Protein AF-A0A7X8PZ31-F1 (afdb_monomer)

Secondary structure (DSSP, 8-state):
-PBP-SHHHHHHHHHHHHHHHHH--TTHHHHHHHHHHH-SEEEEEEETTEEEEEEHHHHTBTT--HHHHHH-TT--HHHHHHHHHHHHTS--B--HHHHHHHHHHHHHTTSPPPSSSGGGPPPEEEE-

Structure (mmCIF, N/CA/C/O backbone):
data_AF-A0A7X8PZ31-F1
#
_entry.id   AF-A0A7X8PZ31-F1
#
loop_
_atom_site.group_PDB
_atom_site.id
_atom_site.type_symbol
_atom_site.label_atom_id
_atom_site.label_alt_id
_atom_site.label_comp_id
_atom_site.label_asym_id
_atom_site.label_entity_id
_atom_site.label_seq_id
_atom_site.pdbx_PDB_ins_code
_atom_site.Cartn_x
_atom_site.Cartn_y
_atom_site.Cartn_z
_atom_site.occupancy
_atom_site.B_iso_or_equiv
_atom_site.auth_seq_id
_atom_site.auth_comp_id
_atom_site.auth_asym_id
_atom_site.auth_atom_id
_atom_site.pdbx_PDB_model_num
ATOM 1 N N . MET A 1 1 ? 8.471 -4.051 -15.777 1.00 89.62 1 MET A N 1
ATOM 2 C CA . MET A 1 1 ? 8.748 -5.109 -14.769 1.00 89.62 1 MET A CA 1
ATOM 3 C C . MET A 1 1 ? 7.739 -6.237 -14.952 1.00 89.62 1 MET A C 1
ATOM 5 O O . MET A 1 1 ? 6.659 -5.947 -15.448 1.00 89.62 1 MET A O 1
ATOM 9 N N . ARG A 1 2 ? 8.056 -7.483 -14.568 1.00 94.12 2 ARG A N 1
ATOM 10 C CA . ARG A 1 2 ? 7.083 -8.597 -14.577 1.00 94.12 2 ARG A CA 1
ATOM 11 C C . ARG A 1 2 ? 6.036 -8.398 -13.471 1.00 94.12 2 ARG A C 1
ATOM 13 O O . ARG A 1 2 ? 6.397 -7.945 -12.385 1.00 94.12 2 ARG A O 1
ATOM 20 N N . ILE A 1 3 ? 4.772 -8.720 -13.741 1.00 96.44 3 ILE A N 1
ATOM 21 C CA . ILE A 1 3 ? 3.700 -8.764 -12.729 1.00 96.44 3 ILE A CA 1
ATOM 22 C C . ILE A 1 3 ? 3.865 -9.968 -11.797 1.00 96.44 3 ILE A C 1
ATOM 24 O O . ILE A 1 3 ? 4.497 -10.951 -12.164 1.00 96.44 3 ILE A O 1
ATOM 28 N N . VAL A 1 4 ? 3.322 -9.891 -10.587 1.00 97.56 4 VAL A N 1
ATOM 29 C CA . VAL A 1 4 ? 3.279 -11.052 -9.687 1.00 97.56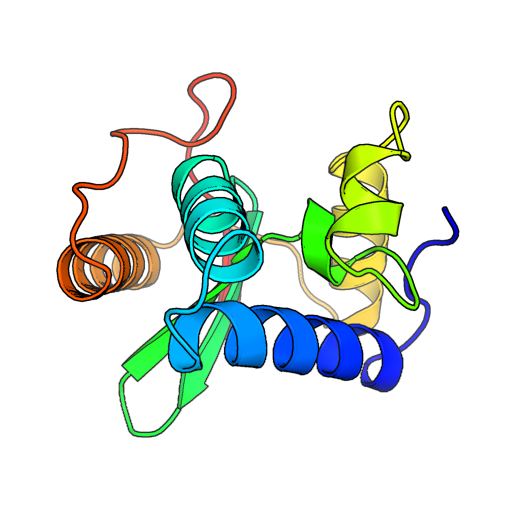 4 VAL A CA 1
ATOM 30 C C . VAL A 1 4 ? 2.412 -12.172 -10.271 1.00 97.56 4 VAL A C 1
ATOM 32 O O . VAL A 1 4 ? 1.404 -11.902 -10.921 1.00 97.56 4 VAL A O 1
ATOM 35 N N . GLU A 1 5 ? 2.781 -13.424 -10.011 1.00 97.06 5 GLU A N 1
ATOM 36 C CA . GLU A 1 5 ? 2.053 -14.609 -10.508 1.00 97.06 5 GLU A CA 1
ATOM 37 C C . GLU A 1 5 ? 1.406 -15.436 -9.396 1.00 97.06 5 GLU A C 1
ATOM 39 O O . GLU A 1 5 ? 0.580 -16.308 -9.659 1.00 97.06 5 GLU A O 1
ATOM 44 N N . ASN A 1 6 ? 1.783 -15.196 -8.141 1.00 97.88 6 ASN A N 1
ATOM 45 C CA . ASN A 1 6 ? 1.319 -15.988 -7.011 1.00 97.88 6 ASN A CA 1
ATOM 46 C C . ASN A 1 6 ? 1.314 -15.178 -5.708 1.00 97.88 6 ASN A C 1
ATOM 48 O O . ASN A 1 6 ? 1.906 -14.100 -5.601 1.00 97.88 6 ASN A O 1
ATOM 52 N N . LEU A 1 7 ? 0.655 -15.739 -4.692 1.00 97.62 7 LEU A N 1
ATOM 53 C CA . LEU A 1 7 ? 0.508 -15.112 -3.380 1.00 97.62 7 LEU A CA 1
ATOM 54 C C . LEU A 1 7 ? 1.854 -14.844 -2.692 1.00 97.62 7 LEU A C 1
ATOM 56 O O . LEU A 1 7 ? 1.991 -13.843 -1.993 1.00 97.62 7 LEU A O 1
ATOM 60 N N . LYS A 1 8 ? 2.859 -15.703 -2.900 1.00 98.00 8 LYS A N 1
ATOM 61 C CA . LYS A 1 8 ? 4.175 -15.550 -2.270 1.00 98.00 8 LYS A CA 1
ATOM 62 C C . LYS A 1 8 ? 4.875 -14.276 -2.751 1.00 98.00 8 LYS A C 1
ATOM 64 O O . LYS A 1 8 ? 5.339 -13.501 -1.921 1.00 98.00 8 LYS A O 1
ATOM 69 N N . GLU A 1 9 ? 4.892 -14.024 -4.057 1.00 98.12 9 GLU A N 1
ATOM 70 C CA . GLU A 1 9 ? 5.488 -12.804 -4.626 1.00 98.12 9 GLU A CA 1
ATOM 71 C C . GLU A 1 9 ? 4.758 -11.540 -4.149 1.00 98.12 9 GLU A C 1
ATOM 73 O O . GLU A 1 9 ? 5.387 -10.542 -3.792 1.00 98.12 9 GLU A O 1
ATOM 78 N N . LEU A 1 10 ? 3.423 -11.599 -4.072 1.00 97.88 10 LEU A N 1
ATOM 79 C CA . LEU A 1 10 ? 2.611 -10.511 -3.527 1.00 97.88 10 LEU A CA 1
ATOM 80 C C . LEU A 1 10 ? 2.985 -10.219 -2.060 1.00 97.88 10 LEU A C 1
ATOM 82 O O . LEU A 1 10 ? 3.212 -9.065 -1.689 1.00 97.88 10 LEU A O 1
ATOM 86 N N . GLN A 1 11 ? 3.110 -11.266 -1.238 1.00 97.62 11 GLN A N 1
ATOM 87 C CA . GLN A 1 11 ? 3.500 -11.172 0.172 1.00 97.62 11 GLN A CA 1
ATOM 88 C C . GLN A 1 11 ? 4.931 -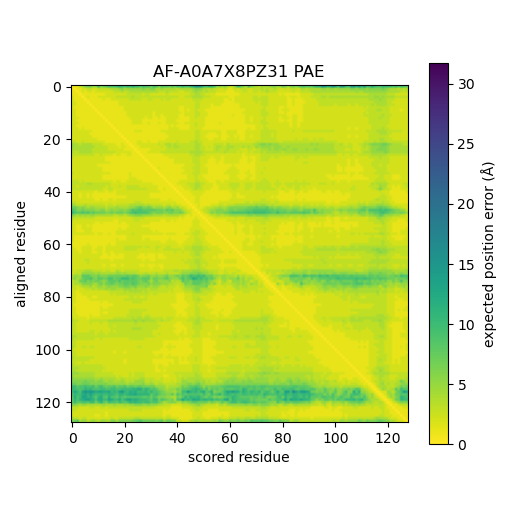10.650 0.368 1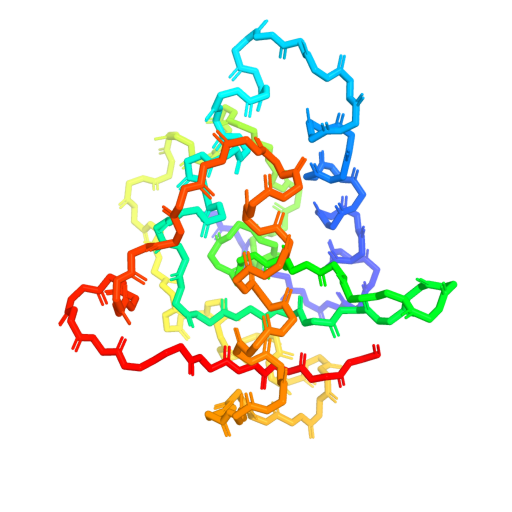.00 97.62 11 GLN A C 1
ATOM 90 O O . GLN A 1 11 ? 5.193 -9.918 1.323 1.00 97.62 11 GLN A O 1
ATOM 95 N N . GLU A 1 12 ? 5.872 -11.000 -0.507 1.00 98.12 12 GLU A N 1
ATOM 96 C CA . GLU A 1 12 ? 7.249 -10.491 -0.459 1.00 98.12 12 GLU A CA 1
ATOM 97 C C . GLU A 1 12 ? 7.300 -8.973 -0.685 1.00 98.12 12 GLU A C 1
ATOM 99 O O . GLU A 1 12 ? 7.992 -8.250 0.044 1.00 98.12 12 GLU A O 1
ATOM 104 N N . ASN A 1 13 ? 6.500 -8.456 -1.617 1.00 98.06 13 ASN A N 1
ATOM 105 C CA . ASN A 1 13 ? 6.399 -7.014 -1.827 1.00 98.06 13 ASN A CA 1
ATOM 106 C C . ASN A 1 13 ? 5.671 -6.300 -0.680 1.00 98.06 13 ASN A C 1
ATOM 108 O O . ASN A 1 13 ? 6.070 -5.199 -0.296 1.00 98.06 13 ASN A O 1
ATOM 112 N N . ILE A 1 14 ? 4.637 -6.927 -0.105 1.00 98.06 14 ILE A N 1
ATOM 113 C CA . ILE A 1 14 ? 3.965 -6.440 1.111 1.00 98.06 14 ILE A CA 1
ATOM 114 C C . ILE A 1 14 ? 4.989 -6.269 2.238 1.00 98.06 14 ILE A C 1
ATOM 116 O O . ILE A 1 14 ? 5.117 -5.174 2.781 1.00 98.06 14 ILE A O 1
ATOM 120 N N . LYS A 1 15 ? 5.794 -7.303 2.518 1.00 98.00 15 LYS A N 1
ATOM 121 C CA . LYS A 1 15 ? 6.867 -7.257 3.529 1.00 98.00 15 LYS A CA 1
ATOM 122 C C . LYS A 1 15 ? 7.891 -6.161 3.239 1.00 98.00 15 LYS A C 1
ATOM 124 O O . LYS A 1 15 ? 8.378 -5.514 4.165 1.00 98.00 15 LYS A O 1
ATOM 129 N N . THR A 1 16 ? 8.213 -5.943 1.965 1.00 98.38 16 THR A N 1
ATOM 130 C CA . THR A 1 16 ? 9.139 -4.884 1.545 1.00 98.38 16 THR A CA 1
ATOM 131 C C . THR A 1 16 ? 8.592 -3.498 1.886 1.00 98.38 16 THR A C 1
ATOM 133 O O . THR A 1 16 ? 9.301 -2.702 2.502 1.00 98.38 16 THR A O 1
ATOM 136 N N . LEU A 1 17 ? 7.324 -3.218 1.566 1.00 98.19 17 LEU A N 1
ATOM 137 C CA . LEU A 1 17 ? 6.706 -1.938 1.921 1.00 98.19 17 LEU A CA 1
ATOM 138 C C . LEU A 1 17 ? 6.528 -1.784 3.438 1.00 98.19 17 LEU A C 1
ATOM 140 O O . LEU A 1 17 ? 6.786 -0.708 3.975 1.00 98.19 17 LEU A O 1
ATOM 144 N N . ASP A 1 18 ? 6.161 -2.857 4.139 1.00 96.56 18 ASP A N 1
ATOM 145 C CA . ASP A 1 18 ? 6.053 -2.853 5.600 1.00 96.56 18 ASP A CA 1
ATOM 146 C C . ASP A 1 18 ? 7.384 -2.478 6.256 1.00 96.56 18 ASP A C 1
ATOM 148 O O . ASP A 1 18 ? 7.429 -1.660 7.175 1.00 96.56 18 ASP A O 1
ATOM 152 N N . LYS A 1 19 ? 8.498 -3.015 5.748 1.00 98.00 19 LYS A N 1
ATOM 153 C CA . LYS A 1 19 ? 9.840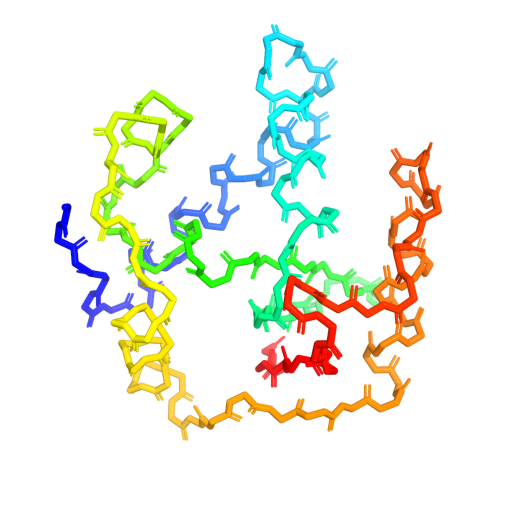 -2.647 6.208 1.00 98.00 19 LYS A CA 1
ATOM 154 C C . LYS A 1 19 ? 10.111 -1.150 6.019 1.00 98.00 19 LYS A C 1
ATOM 156 O O . LYS A 1 19 ? 10.645 -0.519 6.933 1.00 98.00 19 LYS A O 1
ATOM 161 N N . TYR A 1 20 ? 9.734 -0.570 4.879 1.00 98.19 20 TYR A N 1
ATOM 162 C CA . TYR A 1 20 ? 9.909 0.864 4.621 1.00 98.19 20 TYR A CA 1
ATOM 163 C C . TYR A 1 20 ? 9.141 1.721 5.631 1.00 98.19 20 TYR A C 1
ATOM 165 O O . TYR A 1 20 ? 9.721 2.620 6.240 1.00 98.19 20 TYR A O 1
ATOM 173 N N . LEU A 1 21 ? 7.869 1.396 5.873 1.00 97.00 21 LEU A N 1
ATOM 174 C CA . LEU A 1 21 ? 7.011 2.139 6.799 1.00 97.00 21 LEU A CA 1
ATOM 175 C C . LEU A 1 21 ? 7.438 1.970 8.269 1.00 97.00 21 LEU A C 1
ATOM 177 O O . LEU A 1 21 ? 7.406 2.936 9.031 1.00 97.00 21 LEU A O 1
ATOM 181 N N . ASN A 1 22 ? 7.894 0.778 8.664 1.00 95.81 22 ASN A N 1
ATOM 182 C CA . ASN A 1 22 ? 8.289 0.485 10.046 1.00 95.81 22 ASN A CA 1
ATOM 183 C C . ASN A 1 22 ? 9.685 1.010 10.404 1.00 95.81 22 ASN A C 1
ATOM 185 O O . ASN A 1 22 ? 9.910 1.440 11.534 1.00 95.81 22 ASN A O 1
ATOM 189 N N . SER A 1 23 ? 10.630 0.975 9.460 1.00 95.31 23 SER A N 1
ATOM 190 C CA . SER A 1 23 ? 12.011 1.413 9.706 1.00 95.31 23 SER A CA 1
ATOM 191 C C . SER A 1 23 ? 12.142 2.916 9.950 1.00 95.31 23 SER A C 1
ATOM 193 O O . SER A 1 23 ? 13.121 3.337 10.564 1.00 95.31 23 SER A O 1
ATOM 195 N N . LYS A 1 24 ? 11.185 3.717 9.455 1.00 94.81 24 LYS A N 1
ATOM 196 C CA . LYS A 1 24 ? 11.198 5.189 9.518 1.00 94.81 24 LYS A CA 1
ATOM 197 C C . LYS A 1 24 ? 12.522 5.804 9.045 1.00 94.81 24 LYS A C 1
ATOM 199 O O . LYS A 1 24 ? 12.960 6.828 9.564 1.00 94.81 24 LYS A O 1
ATOM 204 N N . LYS A 1 25 ? 13.173 5.160 8.070 1.00 97.56 25 LYS A N 1
ATOM 205 C CA . LYS A 1 25 ? 14.467 5.573 7.527 1.00 97.56 25 LYS A CA 1
ATOM 206 C C . LYS A 1 25 ? 14.317 6.089 6.103 1.00 97.56 25 LYS A C 1
ATOM 208 O O . LYS A 1 25 ? 13.842 5.378 5.219 1.00 97.56 25 LYS A O 1
ATOM 213 N N . ASP A 1 26 ? 14.769 7.313 5.872 1.00 97.25 26 ASP A N 1
ATOM 214 C CA . ASP A 1 26 ? 14.803 7.883 4.531 1.00 97.25 26 ASP A CA 1
ATOM 215 C C . ASP A 1 26 ? 15.954 7.312 3.685 1.00 97.25 26 ASP A C 1
ATOM 217 O O . ASP A 1 26 ? 17.009 6.955 4.222 1.00 97.25 26 ASP A O 1
ATOM 221 N N . PRO A 1 27 ? 15.761 7.198 2.356 1.00 97.69 27 PRO A N 1
ATOM 222 C CA . PRO A 1 27 ? 14.616 7.714 1.587 1.00 97.69 27 PRO A CA 1
ATOM 223 C C . PRO A 1 27 ? 13.404 6.764 1.505 1.00 97.69 27 PRO A C 1
ATOM 225 O O . PRO A 1 27 ? 12.352 7.146 0.992 1.00 97.69 27 PRO A O 1
ATOM 228 N N . GLU A 1 28 ? 13.541 5.531 1.994 1.00 98.44 28 GLU A N 1
ATOM 229 C CA . GLU A 1 28 ? 12.531 4.476 1.857 1.00 98.44 28 GLU A CA 1
ATOM 230 C C . GLU A 1 28 ? 11.225 4.816 2.583 1.00 98.44 28 GLU A C 1
ATOM 232 O O . GLU A 1 28 ? 10.143 4.581 2.043 1.00 98.44 28 GLU A O 1
ATOM 237 N N . TYR A 1 29 ? 11.312 5.422 3.769 1.00 98.19 29 TYR A N 1
ATOM 238 C CA . TYR A 1 29 ? 10.142 5.848 4.533 1.00 98.19 29 TYR A CA 1
ATOM 239 C C . TYR A 1 29 ? 9.306 6.877 3.767 1.00 98.19 29 TYR A C 1
ATOM 241 O O . TYR A 1 29 ? 8.131 6.627 3.485 1.00 98.19 29 TYR A O 1
ATOM 249 N N . SER A 1 30 ? 9.915 7.990 3.343 1.00 97.94 30 SER A N 1
ATOM 250 C CA . SER A 1 30 ? 9.233 9.012 2.538 1.00 97.94 30 SER A CA 1
ATOM 251 C C . SER A 1 30 ? 8.662 8.454 1.231 1.00 97.94 30 SER A C 1
ATOM 253 O O . SER A 1 30 ? 7.555 8.819 0.824 1.00 97.94 30 SER A O 1
ATOM 255 N N . PHE A 1 31 ? 9.378 7.531 0.582 1.00 98.19 31 PHE A N 1
ATOM 256 C CA . PHE A 1 31 ? 8.877 6.825 -0.595 1.00 98.19 31 PHE A CA 1
ATOM 257 C C . PHE A 1 31 ? 7.619 6.001 -0.272 1.00 98.19 31 PHE A C 1
ATOM 259 O O . PHE A 1 31 ? 6.605 6.144 -0.960 1.00 98.19 31 PHE A O 1
ATOM 266 N N . GLY A 1 32 ? 7.652 5.203 0.799 1.00 98.06 32 GLY A N 1
ATOM 267 C CA . GLY A 1 32 ? 6.523 4.401 1.266 1.00 98.06 32 GLY A CA 1
ATOM 268 C C . GLY A 1 32 ? 5.288 5.248 1.575 1.00 98.06 32 GLY A C 1
ATOM 269 O O . GLY A 1 32 ? 4.206 4.959 1.061 1.00 98.06 32 GLY A O 1
ATOM 270 N N . LEU A 1 33 ? 5.447 6.350 2.318 1.00 97.81 33 LEU A N 1
ATOM 271 C CA . LEU A 1 33 ? 4.361 7.306 2.575 1.00 97.81 33 LEU A CA 1
ATOM 272 C C . LEU A 1 33 ? 3.771 7.858 1.271 1.00 97.81 33 LEU A C 1
ATOM 274 O O . LEU A 1 33 ? 2.551 7.948 1.115 1.00 97.81 33 LEU A O 1
ATOM 278 N N . GLY A 1 34 ? 4.633 8.186 0.305 1.00 96.56 34 GLY A N 1
ATOM 279 C CA . GLY A 1 34 ? 4.225 8.647 -1.018 1.00 96.56 34 GLY A CA 1
ATOM 280 C C . GLY A 1 34 ? 3.366 7.630 -1.773 1.00 96.56 34 GLY A C 1
ATOM 281 O O . GLY A 1 34 ? 2.404 8.026 -2.439 1.00 96.56 34 GLY A O 1
ATOM 282 N N . LEU A 1 35 ? 3.670 6.335 -1.648 1.00 96.88 35 LEU A N 1
ATOM 283 C CA . LEU A 1 35 ? 2.868 5.261 -2.235 1.00 96.88 35 LEU A CA 1
ATOM 284 C C . LEU A 1 35 ? 1.488 5.157 -1.576 1.00 96.88 35 LEU A C 1
ATOM 286 O O . LEU A 1 35 ? 0.489 5.086 -2.296 1.00 96.88 35 LEU A O 1
ATOM 290 N N . ILE A 1 36 ? 1.413 5.203 -0.239 1.00 97.31 36 ILE A N 1
ATOM 291 C CA . ILE A 1 36 ? 0.131 5.168 0.485 1.00 97.31 36 ILE A CA 1
ATOM 292 C C . ILE A 1 36 ? -0.728 6.370 0.101 1.00 97.31 36 ILE A C 1
ATOM 294 O O . ILE A 1 36 ? -1.889 6.205 -0.272 1.00 97.31 36 ILE A O 1
ATOM 298 N N . LYS A 1 37 ? -0.145 7.573 0.110 1.00 95.19 37 LYS A N 1
ATOM 299 C CA . LYS A 1 37 ? -0.852 8.829 -0.168 1.00 95.19 37 LYS A CA 1
ATOM 300 C C . LYS A 1 37 ? -1.426 8.904 -1.587 1.00 95.19 37 LYS A C 1
ATOM 302 O O . LYS A 1 37 ? -2.481 9.502 -1.791 1.00 95.19 37 LYS A O 1
ATOM 307 N N . LYS A 1 38 ? -0.731 8.333 -2.578 1.00 92.62 38 LYS A N 1
ATOM 308 C CA . LYS A 1 38 ? -1.116 8.399 -4.003 1.00 92.62 38 LYS A CA 1
ATOM 309 C C . LYS A 1 38 ? -1.863 7.152 -4.491 1.00 92.62 38 LYS A C 1
ATOM 311 O O . LYS A 1 38 ? -2.372 7.149 -5.611 1.00 92.62 38 LYS A O 1
ATOM 316 N N . GLY A 1 39 ? -1.919 6.079 -3.706 1.00 94.12 39 GLY A N 1
ATOM 317 C CA . GLY A 1 39 ? -2.557 4.833 -4.124 1.00 94.12 39 GLY A CA 1
ATOM 318 C C . GLY A 1 39 ? -4.052 4.990 -4.438 1.00 94.12 39 GLY A C 1
ATOM 319 O O . GLY A 1 39 ? -4.699 5.977 -4.090 1.00 94.12 39 GLY A O 1
ATOM 320 N N . THR A 1 40 ? -4.603 4.025 -5.171 1.00 95.44 40 THR A N 1
ATOM 321 C CA . THR A 1 40 ? -6.019 4.028 -5.590 1.00 95.44 40 THR A CA 1
ATOM 322 C C . THR A 1 40 ? -6.665 2.675 -5.355 1.00 95.44 40 THR A C 1
ATOM 324 O O . THR A 1 40 ? -7.706 2.616 -4.715 1.00 95.44 40 THR A O 1
ATOM 327 N N . CYS A 1 41 ? -6.028 1.589 -5.796 1.00 97.31 41 CYS A N 1
ATOM 328 C CA . CYS A 1 41 ? -6.431 0.237 -5.417 1.00 97.31 41 CYS A CA 1
ATOM 329 C C . CYS A 1 41 ? -5.441 -0.317 -4.393 1.00 97.31 41 CYS A C 1
ATOM 331 O O . CYS A 1 41 ? -4.226 -0.244 -4.628 1.00 97.31 41 CYS A O 1
ATOM 333 N N . PHE A 1 42 ? -5.952 -0.857 -3.291 1.00 98.38 42 PHE A N 1
ATOM 334 C CA . PHE A 1 42 ? -5.163 -1.347 -2.164 1.00 98.38 42 PHE A CA 1
ATOM 335 C C . PHE A 1 42 ? -5.550 -2.774 -1.800 1.00 98.38 42 PHE A C 1
ATOM 337 O O . PHE A 1 42 ? -6.729 -3.102 -1.765 1.00 98.38 42 PHE A O 1
ATOM 344 N N . VAL A 1 43 ? 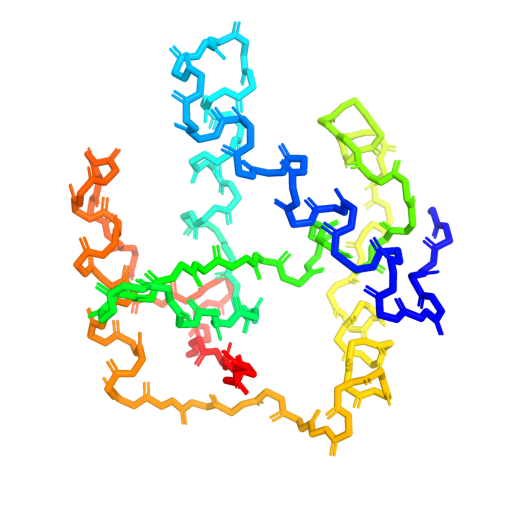-4.565 -3.600 -1.463 1.00 98.50 43 VAL A N 1
ATOM 345 C CA . VAL A 1 43 ? -4.816 -4.802 -0.663 1.00 98.50 43 VAL A CA 1
ATOM 346 C C . VAL A 1 43 ? -4.845 -4.358 0.797 1.00 98.50 43 VAL A C 1
ATOM 348 O O . VAL A 1 43 ? -3.868 -3.783 1.283 1.00 98.50 43 VAL A O 1
ATOM 351 N N . ALA A 1 44 ? -5.984 -4.545 1.455 1.00 98.25 44 ALA A N 1
ATOM 352 C CA . ALA A 1 44 ? -6.203 -4.257 2.862 1.00 98.25 44 ALA A CA 1
ATOM 353 C C . ALA A 1 44 ? -6.044 -5.559 3.651 1.00 98.25 44 ALA A C 1
ATOM 355 O O . ALA A 1 44 ? -6.837 -6.476 3.476 1.00 98.25 44 ALA A O 1
ATOM 356 N N . VAL A 1 45 ? -5.014 -5.637 4.492 1.00 97.06 45 VAL A N 1
ATOM 357 C CA . VAL A 1 45 ? -4.715 -6.828 5.301 1.00 97.06 45 VAL A CA 1
ATOM 358 C C . VAL A 1 45 ? -5.067 -6.545 6.750 1.00 97.06 45 VAL A C 1
ATOM 360 O O . VAL A 1 45 ? -4.609 -5.541 7.311 1.00 97.06 45 VAL A O 1
ATOM 363 N N . LYS A 1 46 ? -5.857 -7.425 7.366 1.00 94.81 46 LYS A N 1
ATOM 364 C CA . LYS A 1 46 ? -6.218 -7.306 8.781 1.00 94.81 46 LYS A CA 1
ATOM 365 C C . LYS A 1 46 ? -5.173 -7.967 9.683 1.00 94.81 46 LYS A C 1
ATOM 367 O O . LYS A 1 46 ? -4.994 -9.179 9.671 1.00 94.81 46 LYS A O 1
ATOM 372 N N . GLU A 1 47 ? -4.533 -7.180 10.543 1.00 90.06 47 GLU A N 1
ATOM 373 C CA . GLU A 1 47 ? -3.569 -7.650 11.542 1.00 90.06 47 GLU A CA 1
ATOM 374 C C . GLU A 1 47 ? -3.874 -7.035 12.914 1.00 90.06 47 GLU A C 1
ATOM 376 O O . GLU A 1 47 ? -3.947 -5.815 13.059 1.00 90.06 47 GLU A O 1
ATOM 381 N N . ASN A 1 48 ? -4.029 -7.865 13.953 1.00 87.69 48 ASN A N 1
ATOM 382 C CA . ASN A 1 48 ? -4.268 -7.416 15.336 1.00 87.69 48 ASN A CA 1
ATOM 383 C C . ASN A 1 48 ? -5.415 -6.388 15.468 1.00 87.69 48 ASN A C 1
ATOM 385 O O . ASN A 1 48 ? -5.268 -5.364 16.137 1.00 87.69 48 ASN A O 1
ATOM 389 N N . ASN A 1 49 ? -6.550 -6.647 14.807 1.00 85.44 49 ASN A N 1
ATOM 390 C CA . ASN A 1 49 ? -7.716 -5.750 14.734 1.00 85.44 49 ASN A CA 1
ATOM 391 C C . ASN A 1 49 ? -7.454 -4.375 14.089 1.00 85.44 49 ASN A C 1
ATOM 393 O O . ASN A 1 49 ? -8.245 -3.452 14.274 1.00 85.44 49 ASN A O 1
ATOM 397 N N . LYS A 1 50 ? -6.380 -4.227 13.310 1.00 91.62 50 LYS A N 1
ATOM 398 C CA . LYS A 1 50 ? -6.109 -3.039 12.494 1.00 91.62 50 LYS A CA 1
ATOM 399 C C . LYS A 1 50 ? -5.909 -3.441 11.042 1.00 91.62 50 LYS A C 1
ATOM 401 O O . LYS A 1 50 ? -5.423 -4.531 10.763 1.00 91.62 50 LYS A O 1
ATOM 406 N N . TYR A 1 51 ? -6.251 -2.548 10.123 1.00 96.44 51 TYR A N 1
ATOM 407 C CA . TYR A 1 51 ? -5.955 -2.747 8.710 1.00 96.44 51 TYR A CA 1
ATOM 408 C C . TYR A 1 51 ? -4.647 -2.059 8.334 1.00 96.44 51 TYR A C 1
ATOM 410 O O . TYR A 1 51 ? -4.387 -0.918 8.728 1.00 96.44 51 TYR A O 1
ATOM 418 N N . LYS A 1 52 ? -3.841 -2.754 7.536 1.00 97.06 52 LYS A N 1
ATOM 419 C CA . LYS A 1 52 ? -2.726 -2.181 6.783 1.00 97.06 52 LYS A CA 1
ATOM 420 C C . LYS A 1 52 ? -3.088 -2.152 5.306 1.00 97.06 52 LYS A C 1
ATOM 422 O O . LYS A 1 52 ? -3.776 -3.043 4.816 1.00 97.06 52 LYS A O 1
ATOM 427 N N . PHE A 1 53 ? -2.618 -1.132 4.595 1.00 98.12 53 PHE A N 1
ATOM 428 C CA . PHE A 1 53 ? -3.013 -0.878 3.211 1.00 98.12 53 PHE A CA 1
ATOM 429 C C . PHE A 1 53 ? -1.803 -0.886 2.290 1.00 98.12 53 PHE A C 1
ATOM 431 O O . PHE A 1 53 ? -0.863 -0.117 2.479 1.00 98.12 53 PHE A O 1
ATOM 438 N N . TYR A 1 54 ? -1.859 -1.712 1.248 1.00 98.25 54 TYR A N 1
ATOM 439 C CA . TYR A 1 54 ? -0.747 -1.911 0.327 1.00 98.25 54 TYR A CA 1
ATOM 440 C C . TYR A 1 54 ? -1.157 -1.551 -1.106 1.00 98.25 54 TYR A C 1
ATOM 442 O O . TYR A 1 54 ? -2.048 -2.187 -1.671 1.00 98.25 54 TYR A O 1
ATOM 450 N N . PRO A 1 55 ? -0.545 -0.528 -1.725 1.00 97.75 55 PRO A N 1
ATOM 451 C CA . PRO A 1 55 ? -0.950 -0.044 -3.032 1.00 97.75 55 PRO A CA 1
ATOM 452 C C . PRO A 1 55 ? -0.587 -1.056 -4.121 1.00 97.75 55 PRO A C 1
ATOM 454 O O . PRO A 1 55 ? 0.585 -1.386 -4.319 1.00 97.75 55 PRO A O 1
ATOM 457 N N . SER A 1 56 ? -1.605 -1.480 -4.870 1.00 97.69 56 SER A N 1
ATOM 458 C CA . SER A 1 56 ? -1.545 -2.445 -5.984 1.00 97.69 56 SER A CA 1
ATOM 459 C C . SER A 1 56 ? -0.354 -2.252 -6.920 1.00 97.69 56 SER A C 1
ATOM 461 O O . SER A 1 56 ? 0.386 -3.195 -7.175 1.00 97.69 56 SER A O 1
ATOM 463 N N . ARG A 1 57 ? -0.108 -1.022 -7.386 1.00 96.12 57 ARG A N 1
ATOM 464 C CA . ARG A 1 57 ? 0.990 -0.733 -8.325 1.00 96.12 57 ARG A CA 1
ATOM 465 C C . ARG A 1 57 ? 2.379 -1.002 -7.736 1.00 96.12 57 ARG A C 1
ATOM 467 O O . ARG A 1 57 ? 3.329 -1.201 -8.483 1.00 96.12 57 ARG A O 1
ATOM 474 N N . PHE A 1 58 ? 2.538 -0.962 -6.414 1.00 98.00 58 PHE A N 1
ATOM 475 C CA . PHE A 1 58 ? 3.800 -1.349 -5.788 1.00 98.00 58 PHE A CA 1
ATOM 476 C C . PHE A 1 58 ? 3.878 -2.867 -5.641 1.00 98.00 58 PHE A C 1
ATOM 478 O O . PHE A 1 58 ? 4.813 -3.478 -6.154 1.00 98.00 58 PHE A O 1
ATOM 485 N N . ILE A 1 59 ? 2.876 -3.475 -5.005 1.00 98.12 59 ILE A N 1
ATOM 486 C CA . ILE A 1 59 ? 2.917 -4.899 -4.647 1.00 98.12 59 ILE A CA 1
ATOM 487 C C . ILE A 1 59 ? 2.648 -5.859 -5.811 1.00 98.12 59 ILE A C 1
ATOM 489 O O . ILE A 1 59 ? 2.954 -7.039 -5.702 1.00 98.12 59 ILE A O 1
ATOM 493 N N . GLY A 1 60 ? 2.092 -5.370 -6.918 1.00 97.69 60 GLY A N 1
ATOM 494 C CA . GLY A 1 60 ? 1.707 -6.185 -8.067 1.00 97.69 60 GLY A CA 1
ATOM 495 C C . GLY A 1 60 ? 2.811 -6.417 -9.102 1.00 97.69 60 GLY A C 1
ATOM 496 O O . GLY A 1 60 ? 2.566 -7.113 -10.083 1.00 97.69 60 GLY A O 1
ATOM 497 N N . TYR A 1 61 ? 4.013 -5.869 -8.906 1.00 97.56 61 TYR A N 1
ATOM 498 C CA . TYR A 1 61 ? 5.192 -6.196 -9.717 1.00 97.56 61 TYR A CA 1
ATOM 499 C C . TYR A 1 61 ? 6.119 -7.124 -8.943 1.00 97.56 61 TYR A C 1
ATOM 501 O O . TYR A 1 61 ? 6.430 -6.843 -7.795 1.00 97.56 61 TYR A O 1
ATOM 509 N N . ALA A 1 62 ? 6.593 -8.207 -9.546 1.00 95.62 62 ALA A N 1
ATOM 510 C CA . ALA A 1 62 ? 7.462 -9.157 -8.861 1.00 95.62 62 ALA A CA 1
ATOM 511 C C . ALA A 1 62 ? 8.802 -8.522 -8.442 1.00 95.62 62 ALA A C 1
ATOM 513 O O . ALA A 1 62 ? 9.387 -7.742 -9.201 1.00 95.62 62 ALA A O 1
ATOM 514 N N . ASN A 1 63 ? 9.295 -8.894 -7.253 1.00 95.19 63 ASN A N 1
ATOM 515 C CA . ASN A 1 63 ? 10.559 -8.419 -6.673 1.00 95.19 63 ASN A CA 1
ATOM 516 C C . ASN A 1 63 ? 10.691 -6.883 -6.662 1.00 95.19 63 ASN A C 1
ATOM 518 O O . ASN A 1 63 ? 11.757 -6.341 -6.970 1.00 95.19 63 ASN A O 1
ATOM 522 N N . ASN A 1 64 ? 9.604 -6.169 -6.352 1.00 97.06 64 ASN A N 1
ATOM 523 C CA . ASN A 1 64 ? 9.593 -4.713 -6.401 1.00 97.06 64 ASN A CA 1
ATOM 524 C C . ASN A 1 64 ? 10.190 -4.097 -5.135 1.00 97.06 64 ASN A C 1
ATOM 526 O O . ASN A 1 64 ? 9.863 -4.464 -4.011 1.00 97.06 64 ASN A O 1
ATOM 530 N N . ASN A 1 65 ? 11.041 -3.101 -5.333 1.00 97.56 65 ASN A N 1
ATOM 531 C CA . ASN A 1 65 ? 11.628 -2.261 -4.300 1.00 97.56 65 ASN A CA 1
ATOM 532 C C . ASN A 1 65 ? 11.619 -0.796 -4.766 1.00 97.56 65 ASN A C 1
ATOM 534 O O . ASN A 1 65 ? 11.200 -0.490 -5.883 1.00 97.56 65 ASN A O 1
ATOM 538 N N . MET A 1 66 ? 12.073 0.129 -3.918 1.00 97.62 66 MET A N 1
ATOM 539 C CA . MET A 1 66 ? 12.102 1.557 -4.255 1.00 97.62 66 MET A CA 1
ATOM 540 C C . MET A 1 66 ? 12.833 1.840 -5.580 1.00 97.62 66 MET A C 1
ATOM 542 O O . MET A 1 66 ? 12.287 2.532 -6.438 1.00 97.62 66 MET A O 1
ATOM 546 N N . ALA A 1 67 ? 14.036 1.292 -5.776 1.00 96.88 67 ALA A N 1
ATOM 547 C CA . ALA A 1 67 ? 14.839 1.564 -6.967 1.00 96.88 67 ALA A CA 1
ATOM 548 C C . ALA A 1 67 ? 14.169 1.026 -8.241 1.00 96.88 67 ALA A C 1
ATOM 550 O O . ALA A 1 67 ? 14.041 1.749 -9.230 1.00 96.88 67 ALA A O 1
ATOM 551 N N . THR A 1 68 ? 13.684 -0.219 -8.219 1.00 96.00 68 THR A N 1
ATOM 552 C CA . THR A 1 68 ? 13.002 -0.814 -9.379 1.00 96.00 68 THR A CA 1
ATOM 553 C C . THR A 1 68 ? 11.684 -0.111 -9.686 1.00 96.00 68 THR A 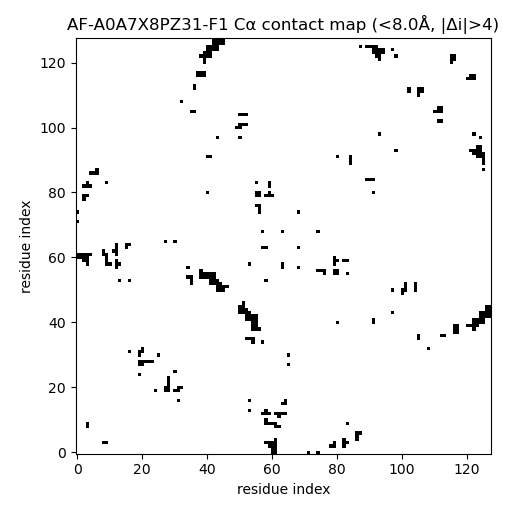C 1
ATOM 555 O O . THR A 1 68 ? 11.367 0.101 -10.854 1.00 96.00 68 THR A O 1
ATOM 558 N N . HIS A 1 69 ? 10.938 0.303 -8.658 1.00 96.56 69 HIS A N 1
ATOM 559 C CA . HIS A 1 69 ? 9.670 1.003 -8.830 1.00 96.56 69 HIS A CA 1
ATOM 560 C C . HIS A 1 69 ? 9.860 2.377 -9.480 1.00 96.56 69 HIS A C 1
ATOM 562 O O . HIS A 1 69 ? 9.086 2.751 -10.363 1.00 96.56 69 HIS A O 1
ATOM 568 N N . LEU A 1 70 ? 10.881 3.126 -9.051 1.00 94.94 70 LEU A N 1
ATOM 569 C CA . LEU A 1 70 ? 11.187 4.450 -9.594 1.00 94.94 70 LEU A CA 1
ATOM 570 C C . LEU A 1 70 ? 11.681 4.378 -11.044 1.00 94.94 70 LEU A C 1
ATOM 572 O O . LEU A 1 70 ? 11.280 5.213 -11.848 1.00 94.94 70 LEU A O 1
ATOM 576 N N . ASN A 1 71 ? 12.462 3.350 -11.390 1.00 94.62 71 ASN A N 1
ATOM 577 C CA . ASN A 1 71 ? 12.967 3.135 -12.751 1.00 94.62 71 ASN A CA 1
ATOM 578 C C . ASN A 1 71 ? 11.928 2.527 -13.713 1.00 94.62 71 ASN A C 1
ATOM 580 O O . ASN A 1 71 ? 12.157 2.474 -14.920 1.00 94.62 71 ASN A O 1
ATOM 584 N N . ASN A 1 72 ? 10.787 2.044 -13.214 1.00 92.19 72 ASN A N 1
ATOM 585 C CA . ASN A 1 72 ? 9.731 1.480 -14.053 1.00 92.19 72 ASN A CA 1
ATOM 586 C C . ASN A 1 72 ? 8.756 2.574 -14.508 1.00 92.19 72 ASN A C 1
ATOM 588 O O . ASN A 1 72 ? 7.706 2.774 -13.893 1.00 92.19 72 ASN A O 1
ATOM 592 N N . GLU A 1 73 ? 9.090 3.292 -15.578 1.00 87.75 73 GLU A N 1
ATOM 593 C CA . GLU A 1 73 ? 8.241 4.362 -16.130 1.00 87.75 73 GLU A CA 1
ATOM 594 C C . GLU A 1 73 ? 6.904 3.849 -16.681 1.00 87.75 73 GLU A C 1
ATOM 596 O O . GLU A 1 73 ? 5.894 4.541 -16.583 1.00 87.75 73 GLU A O 1
ATOM 601 N N . LEU A 1 74 ? 6.871 2.603 -17.161 1.00 85.94 74 LEU A N 1
ATOM 602 C CA . LEU A 1 74 ? 5.689 1.955 -17.742 1.00 85.94 74 LEU A CA 1
ATOM 603 C C . LEU A 1 74 ? 4.771 1.300 -16.698 1.00 85.94 74 LEU A C 1
ATOM 605 O O . LEU A 1 74 ? 3.911 0.496 -17.043 1.00 85.94 74 LEU A O 1
ATOM 609 N N . ARG A 1 75 ? 4.955 1.605 -15.409 1.00 89.75 75 ARG A N 1
ATOM 610 C CA . ARG A 1 75 ? 4.137 1.043 -14.327 1.00 89.75 75 ARG A CA 1
ATOM 611 C C . ARG A 1 75 ? 2.654 1.395 -14.499 1.00 89.75 75 ARG A C 1
ATOM 613 O O . ARG A 1 75 ? 2.248 2.544 -14.329 1.00 89.75 75 ARG A O 1
ATOM 620 N N . ASP A 1 76 ? 1.824 0.390 -14.730 1.00 88.81 76 ASP A N 1
ATOM 621 C CA . ASP A 1 76 ? 0.388 0.530 -14.928 1.00 88.81 76 ASP A CA 1
ATOM 622 C C . ASP A 1 76 ? -0.389 -0.226 -13.844 1.00 88.81 76 ASP A C 1
ATOM 624 O O . ASP A 1 76 ? -0.176 -1.406 -13.575 1.00 88.81 76 ASP A O 1
ATOM 628 N N . GLY A 1 77 ? -1.337 0.478 -13.222 1.00 87.62 77 GLY A N 1
ATOM 629 C CA . GLY A 1 77 ? -2.221 -0.127 -12.230 1.00 87.62 77 GLY A CA 1
ATOM 630 C C . GLY A 1 77 ? -3.167 -1.169 -12.833 1.00 87.62 77 GLY A C 1
ATOM 631 O O . GLY A 1 77 ? -3.569 -2.091 -12.135 1.00 87.62 77 GLY A O 1
A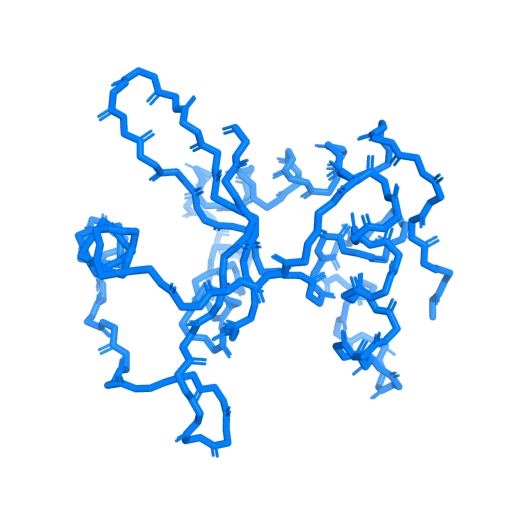TOM 632 N N . ARG A 1 78 ? -3.519 -1.053 -14.121 1.00 91.38 78 ARG A N 1
ATOM 633 C CA . ARG A 1 78 ? -4.434 -1.985 -14.800 1.00 91.38 78 ARG A CA 1
ATOM 634 C C . ARG A 1 78 ? -3.859 -3.399 -14.854 1.00 91.38 78 ARG A C 1
ATOM 636 O O . ARG A 1 78 ? -4.576 -4.352 -14.559 1.00 91.38 78 ARG A O 1
ATOM 643 N N . GLU A 1 79 ? -2.565 -3.516 -15.144 1.00 94.56 79 GLU A N 1
ATOM 644 C CA . GLU A 1 79 ? -1.849 -4.795 -15.164 1.00 94.56 79 GLU A CA 1
ATOM 645 C C . GLU A 1 79 ? -1.775 -5.404 -13.762 1.00 94.56 79 GLU A C 1
ATOM 647 O O . GLU A 1 79 ? -2.171 -6.550 -13.552 1.00 94.56 79 GLU A O 1
ATOM 652 N N . THR A 1 80 ? -1.337 -4.612 -12.776 1.00 96.44 80 THR A N 1
ATOM 653 C CA . THR A 1 80 ? -1.191 -5.098 -11.399 1.00 96.44 80 THR A CA 1
ATOM 654 C C . 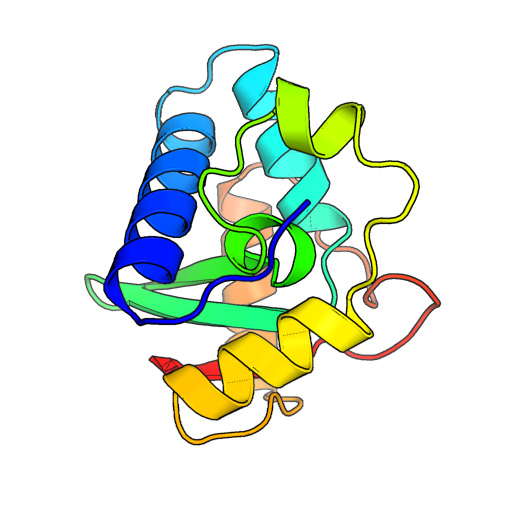THR A 1 80 ? -2.529 -5.481 -10.779 1.00 96.44 80 THR A C 1
ATOM 656 O O . THR A 1 80 ? -2.610 -6.484 -10.079 1.00 96.44 80 THR A O 1
ATOM 659 N N . ASN A 1 81 ? -3.595 -4.722 -11.053 1.00 97.56 81 ASN A N 1
ATOM 660 C CA . ASN A 1 81 ? -4.929 -5.013 -10.534 1.00 97.56 81 ASN A CA 1
ATOM 661 C C . ASN A 1 81 ? -5.472 -6.330 -11.094 1.00 97.56 81 ASN A C 1
ATOM 6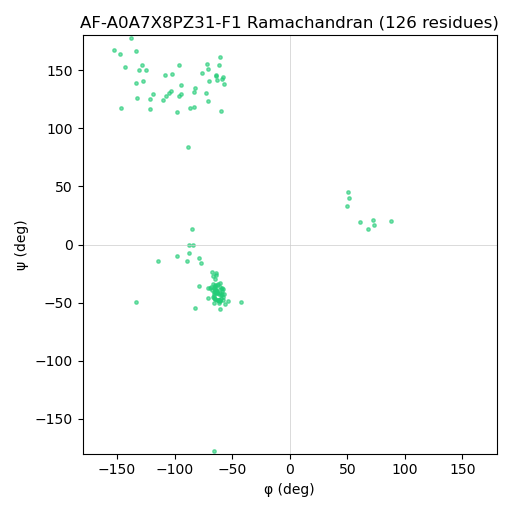63 O O . ASN A 1 81 ? -6.066 -7.102 -10.344 1.00 97.56 81 ASN A O 1
ATOM 667 N N . SER A 1 82 ? -5.259 -6.597 -12.388 1.00 97.69 82 SER A N 1
ATOM 668 C CA . SER A 1 82 ? -5.667 -7.860 -13.007 1.00 97.69 82 SER A CA 1
ATOM 669 C C . SER A 1 82 ? -4.940 -9.045 -12.366 1.00 97.69 82 SER A C 1
ATOM 671 O O . SER A 1 82 ? -5.597 -9.991 -11.935 1.00 97.69 82 SER A O 1
ATOM 673 N N . ALA A 1 83 ? -3.617 -8.950 -12.204 1.00 97.94 83 ALA A N 1
ATOM 674 C CA . ALA A 1 83 ? -2.807 -9.989 -11.569 1.00 97.94 83 ALA A CA 1
ATOM 675 C C . ALA A 1 83 ? -3.232 -10.260 -10.116 1.00 97.94 83 ALA A C 1
ATOM 677 O O . ALA A 1 83 ? -3.473 -11.404 -9.736 1.00 97.94 83 ALA A O 1
ATOM 678 N N . ILE A 1 84 ? -3.383 -9.200 -9.313 1.00 98.38 84 ILE A N 1
ATOM 679 C CA . ILE A 1 84 ? -3.806 -9.305 -7.910 1.00 98.38 84 ILE A CA 1
ATOM 680 C C . ILE A 1 84 ? -5.196 -9.939 -7.811 1.00 98.38 84 ILE A C 1
ATOM 682 O O . ILE A 1 84 ? -5.400 -10.808 -6.970 1.00 98.38 84 ILE A O 1
ATOM 686 N N . SER A 1 85 ? -6.128 -9.562 -8.689 1.00 98.44 85 SER A N 1
ATOM 687 C CA . SER A 1 85 ? -7.484 -10.118 -8.661 1.00 98.44 85 SER A CA 1
ATOM 688 C C . SER A 1 85 ? -7.514 -11.613 -8.972 1.00 98.44 85 SER A C 1
ATOM 690 O O . SER A 1 85 ? -8.282 -12.350 -8.365 1.00 98.44 85 SER A O 1
ATOM 692 N N . ILE A 1 86 ? -6.653 -12.079 -9.883 1.00 98.19 86 ILE A N 1
ATOM 693 C CA . ILE A 1 86 ? -6.495 -13.513 -10.168 1.00 98.19 86 ILE A CA 1
ATOM 694 C C . ILE A 1 86 ? -5.924 -14.241 -8.945 1.00 98.19 86 ILE A C 1
ATOM 696 O O . ILE A 1 86 ? -6.424 -15.299 -8.578 1.00 98.19 86 ILE A O 1
ATOM 700 N N . ILE A 1 87 ? -4.902 -13.669 -8.301 1.00 98.31 87 ILE A N 1
ATOM 701 C CA . ILE A 1 87 ? -4.238 -14.271 -7.135 1.00 98.31 87 ILE A CA 1
ATOM 702 C C . ILE A 1 87 ? -5.174 -14.347 -5.922 1.00 98.31 87 ILE A C 1
ATOM 704 O O . ILE A 1 87 ? -5.149 -15.343 -5.203 1.00 98.31 87 ILE A O 1
ATOM 708 N N . LEU A 1 88 ? -5.965 -13.300 -5.678 1.00 97.88 88 LEU A N 1
ATOM 709 C CA . LEU A 1 88 ? -6.864 -13.211 -4.524 1.00 97.88 88 LEU A CA 1
ATOM 710 C C . LEU A 1 88 ? -8.259 -13.793 -4.796 1.00 97.88 88 LEU A C 1
ATOM 712 O O . LEU A 1 88 ? -9.005 -14.031 -3.853 1.00 97.88 88 LEU A O 1
ATOM 716 N N . GLY A 1 89 ? -8.613 -14.039 -6.060 1.00 97.69 89 GLY A N 1
ATOM 717 C CA . GLY A 1 89 ? -9.924 -14.563 -6.447 1.00 97.69 89 GLY A CA 1
ATOM 718 C C . GLY A 1 89 ? -11.070 -13.549 -6.346 1.00 97.69 89 GLY A C 1
ATOM 719 O O . GLY A 1 89 ? -12.226 -13.963 -6.347 1.00 97.69 89 GLY A O 1
ATOM 720 N N . ASP A 1 90 ? -10.771 -12.248 -6.267 1.00 97.06 90 ASP A N 1
ATOM 721 C CA . ASP A 1 90 ? -11.765 -11.177 -6.107 1.00 97.06 90 ASP A CA 1
ATOM 722 C C . ASP A 1 90 ? -11.341 -9.873 -6.810 1.00 97.06 90 ASP A C 1
ATOM 724 O O . ASP A 1 90 ? -10.177 -9.690 -7.171 1.00 97.06 90 ASP A O 1
ATOM 728 N N . GLN A 1 91 ? -12.280 -8.951 -7.022 1.00 97.44 91 GLN A N 1
ATOM 729 C CA . GLN A 1 91 ? -12.056 -7.640 -7.634 1.00 97.44 91 GLN A CA 1
ATOM 730 C C . GLN A 1 91 ? -12.015 -6.529 -6.578 1.00 97.44 91 GLN A C 1
ATOM 732 O O . GLN A 1 91 ? -12.774 -6.563 -5.614 1.00 97.44 91 GLN A O 1
ATOM 737 N N . PRO A 1 92 ? -11.204 -5.474 -6.773 1.00 97.75 92 PRO A N 1
ATOM 738 C CA . PRO A 1 92 ? -11.165 -4.383 -5.819 1.00 97.75 92 PRO A CA 1
ATOM 739 C C . PRO A 1 92 ? -12.445 -3.551 -5.936 1.00 97.75 92 PRO A C 1
ATOM 741 O O . PRO A 1 92 ? -12.784 -3.068 -7.024 1.00 97.75 92 PRO A O 1
ATOM 744 N N . ALA A 1 93 ? -13.105 -3.287 -4.812 1.00 97.38 93 ALA A N 1
ATOM 745 C CA . ALA A 1 93 ? -14.333 -2.494 -4.766 1.00 97.38 93 ALA A CA 1
ATOM 746 C C . ALA A 1 93 ? -14.249 -1.351 -3.739 1.00 97.38 93 ALA A C 1
ATOM 748 O O . ALA A 1 93 ? -13.465 -1.434 -2.789 1.00 97.38 93 ALA A O 1
ATOM 749 N N . PRO A 1 94 ? -15.016 -0.258 -3.916 1.00 97.19 94 PRO A N 1
ATOM 750 C CA . PRO A 1 94 ? -15.219 0.715 -2.850 1.00 97.19 94 PRO A CA 1
ATOM 751 C C . PRO A 1 94 ? -15.805 0.053 -1.602 1.00 97.19 94 PRO A C 1
ATOM 753 O O . PRO A 1 94 ? -16.710 -0.774 -1.697 1.00 97.19 94 PRO A O 1
ATOM 756 N N . ASN A 1 95 ? -15.301 0.434 -0.432 1.00 97.50 95 ASN A N 1
ATOM 757 C CA . ASN A 1 95 ? -15.798 -0.045 0.851 1.00 97.50 95 ASN A CA 1
ATOM 758 C C . ASN A 1 95 ? -15.657 1.085 1.881 1.00 97.50 95 ASN A C 1
ATOM 760 O O . ASN A 1 95 ? -14.548 1.541 2.156 1.00 97.50 95 ASN A O 1
ATOM 764 N N . LEU A 1 96 ? -16.787 1.546 2.427 1.00 95.81 96 LEU A N 1
ATOM 765 C CA . LEU A 1 96 ? -16.837 2.692 3.344 1.00 95.81 96 LEU A CA 1
ATOM 766 C C . LEU A 1 96 ? -16.105 2.429 4.667 1.00 95.81 96 LEU A C 1
ATOM 768 O O . LEU A 1 96 ? -15.497 3.341 5.225 1.00 95.81 96 LEU A O 1
ATOM 772 N N . GLU A 1 97 ? -16.147 1.193 5.163 1.00 96.44 97 GLU A N 1
ATOM 773 C CA . GLU A 1 97 ? -15.468 0.809 6.398 1.00 96.44 97 GLU A CA 1
ATOM 774 C C . GLU A 1 97 ? -13.946 0.776 6.193 1.00 96.44 97 GLU A C 1
ATOM 776 O O . GLU A 1 97 ? -13.200 1.386 6.962 1.00 96.44 97 GLU A O 1
ATOM 781 N N . LEU A 1 98 ? -13.476 0.168 5.100 1.00 97.50 98 LEU A N 1
ATOM 782 C CA . LEU A 1 98 ? -12.049 0.153 4.757 1.00 97.50 98 LEU A CA 1
ATOM 783 C C . LEU A 1 98 ? -11.510 1.545 4.401 1.00 97.50 98 LEU A C 1
ATOM 785 O O . LEU A 1 98 ? -10.370 1.855 4.738 1.00 97.50 98 LEU A O 1
ATOM 789 N N . GLU A 1 99 ? -12.312 2.411 3.779 1.00 97.25 99 GLU A N 1
ATOM 790 C CA . GLU A 1 99 ? -11.949 3.814 3.535 1.00 97.25 99 GLU A CA 1
ATOM 791 C C . GLU A 1 99 ? -11.765 4.584 4.852 1.00 97.25 99 GLU A C 1
ATOM 793 O O . GLU A 1 99 ? -10.814 5.360 4.981 1.00 97.25 99 GLU A O 1
ATOM 798 N N . LYS A 1 100 ? -12.614 4.339 5.860 1.00 96.12 100 LYS A N 1
ATOM 799 C CA . LYS A 1 100 ? -12.433 4.907 7.203 1.00 96.12 100 LYS A CA 1
ATOM 800 C C . LYS A 1 100 ? -11.116 4.432 7.824 1.00 96.12 100 LYS A C 1
ATOM 802 O O . LYS A 1 100 ? -10.304 5.263 8.227 1.00 96.12 100 LYS A O 1
ATOM 807 N N . PHE A 1 101 ? -10.860 3.123 7.823 1.00 97.25 101 PHE A N 1
ATOM 808 C CA . PHE A 1 101 ? -9.607 2.570 8.348 1.00 97.25 101 PHE A CA 1
ATOM 809 C C . PHE A 1 101 ? -8.372 3.048 7.576 1.00 97.25 101 PHE A C 1
ATOM 811 O O . PHE A 1 101 ? -7.315 3.260 8.169 1.00 97.25 101 PHE A O 1
ATOM 818 N N . TYR A 1 102 ? -8.486 3.270 6.267 1.00 97.50 102 TYR A N 1
ATOM 819 C CA . TYR A 1 102 ? -7.409 3.840 5.463 1.00 97.50 102 TYR A CA 1
ATOM 820 C C . TYR A 1 102 ? -7.061 5.261 5.918 1.00 97.50 102 TYR A C 1
ATOM 822 O O . TYR A 1 102 ? -5.881 5.610 6.004 1.00 97.50 102 TYR A O 1
ATOM 830 N N . ARG A 1 103 ? -8.066 6.088 6.232 1.00 96.56 103 ARG A N 1
ATOM 831 C CA . ARG A 1 103 ? -7.843 7.453 6.732 1.00 96.56 103 ARG A CA 1
ATOM 832 C C . ARG A 1 103 ? -7.169 7.443 8.099 1.00 96.56 103 ARG A C 1
ATOM 834 O O . ARG A 1 103 ? -6.157 8.119 8.260 1.00 96.56 103 ARG A O 1
ATOM 841 N N . GLU A 1 104 ? -7.649 6.606 9.016 1.00 95.94 104 GLU A N 1
ATOM 842 C CA . GLU A 1 104 ? -7.020 6.394 10.329 1.00 95.94 104 GLU A CA 1
ATOM 843 C C . GLU A 1 104 ? -5.567 5.897 10.183 1.00 95.94 104 GLU A C 1
ATOM 845 O O . GLU A 1 104 ? -4.663 6.350 10.889 1.00 95.94 104 GLU A O 1
ATOM 850 N N . CYS A 1 105 ? -5.309 5.008 9.216 1.00 96.06 105 CYS A N 1
ATOM 851 C CA . CYS A 1 105 ? -3.960 4.552 8.887 1.00 96.06 105 CYS A CA 1
ATOM 852 C C . CYS A 1 105 ? -3.070 5.715 8.416 1.00 96.06 105 CYS A C 1
ATOM 854 O O . CYS A 1 105 ? -1.967 5.877 8.939 1.00 96.06 105 CYS A O 1
ATOM 856 N N . CYS A 1 106 ? -3.545 6.563 7.497 1.00 96.69 106 CYS A N 1
ATOM 857 C CA . CYS A 1 106 ? -2.803 7.745 7.042 1.00 96.69 106 CYS A CA 1
ATOM 858 C C . CYS A 1 106 ? -2.464 8.692 8.203 1.00 96.69 106 CYS A C 1
ATOM 860 O O . CYS A 1 106 ? -1.314 9.117 8.334 1.00 96.69 106 CYS A O 1
ATOM 862 N N . GLU A 1 107 ? -3.429 8.963 9.085 1.00 96.38 107 GLU A N 1
ATOM 863 C CA . GLU A 1 107 ? -3.222 9.810 10.264 1.00 96.38 107 GLU A CA 1
ATOM 864 C C . GLU A 1 107 ? -2.164 9.216 11.201 1.00 96.38 107 GLU A C 1
ATOM 866 O O . GLU A 1 107 ? -1.262 9.927 11.645 1.00 96.38 107 GLU A O 1
ATOM 871 N N . SER A 1 108 ? -2.195 7.897 11.425 1.00 94.31 108 SER A N 1
ATOM 872 C CA . SER A 1 108 ? -1.178 7.195 12.222 1.00 94.31 108 SER A CA 1
ATOM 873 C C . SER A 1 108 ? 0.227 7.244 11.601 1.00 94.31 108 SER A C 1
ATOM 875 O O . SER A 1 108 ? 1.229 7.192 12.316 1.00 94.31 108 SER A O 1
ATOM 877 N N . LEU A 1 109 ? 0.301 7.384 10.274 1.00 95.00 109 LEU A N 1
ATOM 878 C CA . LEU A 1 109 ? 1.534 7.587 9.512 1.00 95.00 109 LEU A CA 1
ATOM 879 C C . LEU A 1 109 ? 1.966 9.067 9.460 1.00 95.00 109 LEU A C 1
ATOM 881 O O . LEU A 1 109 ? 3.005 9.384 8.878 1.00 95.00 109 LEU A O 1
ATOM 885 N N . GLY A 1 110 ? 1.205 9.970 10.084 1.00 95.56 110 GLY A N 1
ATOM 886 C CA . GLY A 1 110 ? 1.541 11.384 10.231 1.00 95.56 110 GLY A CA 1
ATOM 887 C C . GLY A 1 110 ? 1.090 12.274 9.074 1.00 95.56 110 GLY A C 1
ATOM 888 O O . GLY A 1 110 ? 1.639 13.363 8.907 1.00 95.56 110 GLY A O 1
ATOM 889 N N . PHE A 1 111 ? 0.121 11.846 8.255 1.00 94.94 111 PHE A N 1
ATOM 890 C CA . PHE A 1 111 ? -0.414 12.686 7.182 1.00 94.94 111 PHE A CA 1
ATOM 891 C C . PHE A 1 111 ? -1.920 12.513 6.972 1.00 94.94 111 PHE A C 1
ATOM 893 O O . PHE A 1 111 ? -2.494 11.458 7.201 1.00 94.94 111 PHE A O 1
ATOM 900 N N . VAL A 1 112 ? -2.569 13.559 6.464 1.00 93.75 112 VAL A N 1
ATOM 901 C CA . VAL A 1 112 ? -3.990 13.497 6.104 1.00 93.75 112 VAL A CA 1
ATOM 902 C C . VAL A 1 112 ? -4.137 12.888 4.711 1.00 93.75 112 VAL A C 1
ATOM 904 O O . VAL A 1 112 ? -3.449 13.284 3.762 1.00 93.75 112 VAL A O 1
ATOM 907 N N . ALA A 1 113 ? -5.033 11.911 4.594 1.00 92.31 113 ALA A N 1
ATOM 908 C CA . ALA A 1 113 ? -5.405 11.308 3.324 1.00 92.31 113 ALA A CA 1
ATOM 909 C C . ALA A 1 113 ? -5.955 12.359 2.347 1.00 92.31 113 ALA A C 1
ATOM 911 O O . ALA A 1 113 ? -6.731 13.234 2.725 1.00 92.31 113 ALA A O 1
ATOM 912 N N . ASN A 1 114 ? -5.624 12.227 1.061 1.00 89.00 114 ASN A N 1
ATOM 913 C CA . ASN A 1 114 ? -6.322 12.986 0.022 1.00 89.00 114 ASN A CA 1
ATOM 914 C C . ASN A 1 114 ? -7.815 12.603 0.018 1.00 89.00 114 ASN A C 1
ATOM 916 O O . ASN A 1 114 ? -8.166 11.481 0.388 1.00 89.00 114 ASN A O 1
ATOM 920 N N . GLU A 1 115 ? -8.699 13.487 -0.447 1.00 84.75 115 GLU A N 1
ATOM 921 C CA . GLU A 1 115 ? -10.134 13.167 -0.513 1.00 84.75 115 GLU A CA 1
ATOM 922 C C . GLU A 1 115 ? -10.428 11.958 -1.404 1.00 84.75 115 GLU A C 1
ATOM 924 O O . GLU A 1 115 ? -11.308 11.160 -1.088 1.00 84.75 115 GLU A O 1
ATOM 929 N N . ARG A 1 116 ? -9.672 11.818 -2.498 1.00 82.69 116 ARG A N 1
ATOM 930 C CA . ARG A 1 116 ? -9.814 10.758 -3.499 1.00 82.69 116 ARG A CA 1
ATOM 931 C C . ARG A 1 116 ? -8.457 10.150 -3.860 1.00 82.69 116 ARG A C 1
ATOM 933 O O . ARG A 1 116 ? -7.404 10.698 -3.521 1.00 82.69 116 ARG A O 1
ATOM 940 N N . GLY A 1 117 ? -8.487 9.007 -4.543 1.00 76.62 117 GLY A N 1
ATOM 941 C CA . GLY A 1 117 ? -7.309 8.392 -5.148 1.00 76.62 117 GLY A CA 1
ATOM 942 C C . GLY A 1 117 ? -6.728 9.233 -6.291 1.00 76.62 117 GLY A C 1
ATOM 943 O O . GLY A 1 117 ? -7.216 10.318 -6.624 1.00 76.62 117 GLY A O 1
ATOM 944 N N . THR A 1 118 ? -5.672 8.721 -6.928 1.00 75.56 118 THR A N 1
ATOM 945 C CA . THR A 1 118 ? -5.102 9.361 -8.123 1.00 75.56 118 THR A CA 1
ATOM 946 C C . THR A 1 118 ? -6.175 9.471 -9.212 1.00 75.56 118 THR A C 1
ATOM 948 O O . THR A 1 118 ? -7.015 8.589 -9.344 1.00 75.56 118 THR A O 1
ATOM 951 N N . PHE A 1 119 ? -6.152 10.557 -9.991 1.00 74.88 119 PHE A N 1
ATOM 952 C CA . PHE A 1 119 ? -7.155 10.884 -11.019 1.00 74.88 119 PHE A CA 1
ATOM 953 C C . PHE A 1 119 ? -8.554 11.233 -10.479 1.00 74.88 119 PHE A C 1
ATOM 955 O O . PHE A 1 119 ? -9.506 11.290 -11.250 1.00 74.88 119 PHE A O 1
ATOM 962 N N . GLY A 1 120 ? -8.698 11.489 -9.172 1.00 79.56 120 GLY A N 1
ATOM 963 C CA . GLY A 1 120 ? -9.973 11.921 -8.591 1.00 79.56 120 GLY A CA 1
ATOM 964 C C . GLY A 1 120 ? -11.028 10.814 -8.519 1.00 79.56 120 GLY A C 1
ATOM 965 O O . GLY A 1 120 ? -12.221 11.115 -8.433 1.00 79.56 120 GLY A O 1
ATOM 966 N N . VAL A 1 121 ? -10.601 9.547 -8.550 1.00 87.50 121 VAL A N 1
ATOM 967 C CA . VAL A 1 121 ? -11.480 8.376 -8.419 1.00 87.50 121 VAL A CA 1
ATOM 968 C C . VAL A 1 121 ? -11.512 7.863 -6.982 1.00 87.50 121 VAL A C 1
ATOM 970 O O . VAL A 1 121 ? -10.574 8.067 -6.208 1.00 87.50 121 VAL A O 1
ATOM 973 N N . GLU A 1 122 ? -12.601 7.194 -6.620 1.00 92.19 122 GLU A N 1
ATOM 974 C CA . GLU A 1 122 ? -12.737 6.543 -5.319 1.00 92.19 122 GLU A CA 1
ATOM 975 C C . GLU A 1 122 ? -11.711 5.413 -5.153 1.00 92.19 122 GLU A C 1
ATOM 977 O O . GLU A 1 122 ? -11.348 4.731 -6.122 1.00 92.19 122 GLU A O 1
ATOM 982 N N . ARG A 1 123 ? -11.221 5.228 -3.923 1.00 96.12 123 ARG A N 1
ATOM 983 C CA . ARG A 1 123 ? -10.330 4.111 -3.611 1.00 96.12 123 ARG A CA 1
ATOM 984 C C . ARG A 1 123 ? -11.099 2.799 -3.638 1.00 96.12 123 ARG A C 1
ATOM 986 O O . ARG A 1 123 ? -12.294 2.748 -3.371 1.00 96.12 123 ARG A O 1
ATOM 993 N N . LYS A 1 124 ? -10.385 1.731 -3.972 1.00 97.50 124 LYS A N 1
ATOM 994 C CA . LYS A 1 124 ? -10.930 0.377 -4.040 1.00 97.50 124 LYS A CA 1
ATOM 995 C C . LYS A 1 124 ? -10.029 -0.586 -3.287 1.00 97.50 124 LYS A C 1
ATOM 997 O O . LYS A 1 124 ? -8.811 -0.387 -3.256 1.00 97.50 124 LYS A O 1
ATOM 1002 N N . TYR A 1 125 ? -10.616 -1.633 -2.735 1.00 98.38 125 TYR A N 1
ATOM 1003 C CA . TYR A 1 125 ? -9.938 -2.524 -1.811 1.00 98.38 125 TYR A CA 1
ATOM 1004 C C . TYR A 1 125 ? -10.189 -3.982 -2.168 1.00 98.38 125 TYR A C 1
ATOM 1006 O O . TYR A 1 125 ? -11.315 -4.337 -2.502 1.00 98.38 125 TYR A O 1
ATOM 1014 N N . TRP A 1 126 ? -9.144 -4.800 -2.065 1.00 98.50 126 TRP A N 1
ATOM 1015 C CA . TRP A 1 126 ? -9.292 -6.221 -1.755 1.00 98.50 126 TRP A CA 1
ATOM 1016 C C . TRP A 1 126 ? -9.133 -6.368 -0.246 1.00 98.50 126 TRP A C 1
ATOM 1018 O O . TRP A 1 126 ? -8.161 -5.840 0.297 1.00 98.50 126 TRP A O 1
ATOM 1028 N N . GLU A 1 127 ? -10.051 -7.053 0.423 1.00 97.00 127 GLU A N 1
ATOM 1029 C CA . GLU A 1 127 ? -9.928 -7.369 1.848 1.00 97.00 127 GLU A CA 1
ATOM 1030 C C . GLU A 1 127 ? -9.354 -8.780 2.018 1.00 97.00 127 GLU A C 1
ATOM 1032 O O . GLU A 1 127 ? -9.856 -9.720 1.402 1.00 97.00 127 GLU A O 1
ATOM 1037 N N . VAL A 1 128 ? -8.285 -8.913 2.813 1.00 92.62 128 VAL A N 1
ATOM 1038 C CA . VAL A 1 128 ? -7.557 -10.172 3.058 1.00 92.62 128 VAL A CA 1
ATOM 1039 C C . VAL A 1 128 ? -7.328 -10.391 4.550 1.00 92.62 128 VAL A C 1
ATOM 1041 O O . VAL A 1 128 ? -6.970 -9.416 5.260 1.00 92.62 128 VAL A O 1
#

pLDDT: mean 95.15, std 4.67, range [74.88, 98.5]

Mean predicted aligned error: 2.83 Å

Sequence (128 aa):
MRIVENLKELQENIKTLDKYLNSKKDPEYSFGLGLIKKGTCFVAVKENNKYKFYPSRFIGYANNNMATHLNNELRDGRETNSAISIILGDQPAPNLELEKFYRECCESLGFVANERGTFGVERKYWEV

Solvent-accessible surface area (backbone atoms only — not comparable to full-atom values): 7007 Å² total; per-residue (Å²): 128,58,62,30,86,44,64,66,44,34,50,52,21,47,54,48,49,49,50,23,60,70,64,68,42,81,69,47,18,62,50,38,53,52,44,61,59,50,33,37,46,26,45,33,38,69,52,97,96,38,65,46,73,42,33,30,66,56,29,20,27,45,90,40,46,74,71,60,53,70,70,37,82,83,72,48,53,70,61,14,47,53,40,48,23,65,62,72,74,50,71,64,39,73,48,74,69,60,51,49,46,49,40,55,45,29,48,76,73,74,41,82,58,60,98,44,17,60,94,74,36,79,47,22,36,37,83,88

Radius of gyration: 13.37 Å; Cα contacts (8 Å, |Δi|>4): 200; chains: 1; bounding box: 32×30×33 Å

Foldseek 3Di:
DAFDQAPVQLVVLVVQLVCLCVVCDPPSVVVSLVQLQQAAEWEWEDDPNATDTHGQLRSGHGPGHPVNSVPCPVRDSVNSQVNVCVHLVHHWADDPVVVVRSQVVNVVSPHGHDPDHPPRHHHTYDYD

Nearest PDB structures (foldseek):
  3duk-assembly2_E  TM=3.692E-01  e=3.325E+00  Methylobacillus flagellatus KT
  3fka-assembly1_D  TM=2.971E-01  e=1.729E+00  Ruegeria pomeroyi DSS-3
  4bpt-assembly3_C  TM=3.503E-01  e=3.790E+00  Legionella pneumophila